Protein AF-A0A445EP76-F1 (afdb_monomer_lite)

Structure (mmCIF, N/CA/C/O backbone):
data_AF-A0A445EP76-F1
#
_entry.id   AF-A0A445EP76-F1
#
loop_
_atom_site.group_PDB
_atom_site.id
_atom_site.type_symbol
_atom_site.label_atom_id
_atom_site.label_alt_id
_atom_site.label_comp_id
_atom_site.label_asym_id
_atom_site.label_entity_id
_atom_site.label_seq_id
_atom_site.pdbx_PDB_ins_code
_atom_site.Cartn_x
_atom_site.Cartn_y
_atom_site.Cartn_z
_atom_site.occupancy
_atom_site.B_iso_or_equiv
_atom_site.auth_seq_id
_atom_site.auth_comp_id
_atom_site.auth_asym_id
_atom_site.auth_atom_id
_atom_site.pdbx_PDB_model_num
ATOM 1 N N . MET A 1 1 ? -13.657 -31.765 -33.956 1.00 37.84 1 MET A N 1
ATOM 2 C CA . MET A 1 1 ? -12.436 -30.943 -33.849 1.00 37.84 1 MET A CA 1
ATOM 3 C C . MET A 1 1 ? -12.515 -30.214 -32.527 1.00 37.84 1 MET A C 1
ATOM 5 O O . MET A 1 1 ? -13.381 -29.362 -32.381 1.00 37.84 1 MET A O 1
ATOM 9 N N . GLU A 1 2 ? -11.716 -30.622 -31.546 1.00 37.31 2 GLU A N 1
ATOM 10 C CA . GLU A 1 2 ? -11.634 -29.898 -30.277 1.00 37.31 2 GLU A CA 1
ATOM 11 C C . GLU A 1 2 ? -10.943 -28.546 -30.509 1.00 37.31 2 GLU A C 1
ATOM 13 O O . GLU A 1 2 ? -9.980 -28.479 -31.278 1.00 37.31 2 GLU A O 1
ATOM 18 N N . PRO A 1 3 ? -11.428 -27.446 -29.913 1.00 45.38 3 PRO A N 1
ATOM 19 C CA . PRO A 1 3 ? -10.715 -26.184 -29.971 1.00 45.38 3 PRO A CA 1
ATOM 20 C C . PRO A 1 3 ? -9.422 -26.340 -29.164 1.00 45.38 3 PRO A C 1
ATOM 22 O O . PRO A 1 3 ? -9.473 -26.611 -27.969 1.00 45.38 3 PRO A O 1
ATOM 25 N N . ASN A 1 4 ? -8.264 -26.152 -29.804 1.00 44.31 4 ASN A N 1
ATOM 26 C CA . ASN A 1 4 ? -6.922 -26.338 -29.224 1.00 44.31 4 ASN A CA 1
ATOM 27 C C . ASN A 1 4 ? -6.565 -25.350 -28.084 1.00 44.31 4 ASN A C 1
ATOM 29 O O . ASN A 1 4 ? -5.398 -24.999 -27.927 1.00 44.31 4 ASN A O 1
ATOM 33 N N . GLY A 1 5 ? -7.539 -24.807 -27.346 1.00 50.56 5 GLY A N 1
ATOM 34 C CA . GLY A 1 5 ? -7.347 -23.878 -26.224 1.00 50.56 5 GLY A CA 1
ATOM 35 C C . GLY A 1 5 ? -6.678 -22.545 -26.580 1.00 50.56 5 GLY A C 1
ATOM 36 O O . GLY A 1 5 ? -6.523 -21.682 -25.720 1.00 50.56 5 GLY A O 1
ATOM 37 N N . ARG A 1 6 ? -6.275 -22.345 -27.840 1.00 47.72 6 ARG A N 1
ATOM 38 C CA . ARG A 1 6 ? -5.574 -21.149 -28.301 1.00 47.72 6 ARG A CA 1
ATOM 39 C C . ARG A 1 6 ? -6.569 -20.040 -28.595 1.00 47.72 6 ARG A C 1
ATOM 41 O O . ARG A 1 6 ? -7.342 -20.121 -29.545 1.00 47.72 6 ARG A O 1
ATOM 48 N N . ILE A 1 7 ? -6.485 -18.977 -27.807 1.00 56.75 7 ILE A N 1
ATOM 49 C CA . ILE A 1 7 ? -7.131 -17.702 -28.107 1.00 56.75 7 ILE A CA 1
ATOM 50 C C . ILE A 1 7 ? -6.163 -16.902 -28.978 1.00 56.75 7 ILE A C 1
ATOM 52 O O . ILE A 1 7 ? -5.056 -16.579 -28.548 1.00 56.75 7 ILE A O 1
ATOM 56 N N . VAL A 1 8 ? -6.571 -16.596 -30.209 1.00 59.16 8 VAL A N 1
ATOM 57 C CA . VAL A 1 8 ? -5.803 -15.751 -31.130 1.00 59.16 8 VAL A CA 1
ATOM 58 C C . VAL A 1 8 ? -6.506 -14.405 -31.241 1.00 59.16 8 VAL A C 1
ATOM 60 O O . VAL A 1 8 ? -7.667 -14.328 -31.636 1.00 59.16 8 VAL A O 1
ATOM 63 N N . LEU A 1 9 ? -5.806 -13.334 -30.870 1.00 59.91 9 LEU A N 1
ATOM 64 C CA . LEU A 1 9 ? -6.296 -11.969 -31.040 1.00 59.91 9 LEU A CA 1
ATOM 65 C C . LEU A 1 9 ? -5.923 -11.494 -32.444 1.00 59.91 9 LEU A C 1
ATOM 67 O O . LEU A 1 9 ? -4.743 -11.349 -32.764 1.00 59.91 9 LEU A O 1
ATOM 71 N N . HIS A 1 10 ? -6.925 -11.258 -33.284 1.00 65.75 10 HIS A N 1
ATOM 72 C CA . HIS A 1 10 ? -6.724 -10.756 -34.639 1.00 65.75 10 HIS A CA 1
ATOM 73 C C . HIS A 1 10 ? -6.925 -9.240 -34.687 1.00 65.75 10 HIS A C 1
ATOM 75 O O . HIS A 1 10 ? -7.978 -8.738 -34.305 1.00 65.75 10 HIS A O 1
ATOM 81 N N . GLY A 1 11 ? -5.926 -8.520 -35.210 1.00 62.19 11 GLY A N 1
ATOM 82 C CA . GLY A 1 11 ? -6.011 -7.079 -35.461 1.00 62.19 11 GLY A CA 1
ATOM 83 C C . GLY A 1 11 ? -5.956 -6.205 -34.199 1.00 62.19 11 GLY A C 1
ATOM 84 O O . GLY A 1 11 ? -6.213 -6.645 -33.085 1.00 62.19 11 GLY A O 1
ATOM 85 N N . GLY A 1 12 ? -5.547 -4.943 -34.356 1.00 70.25 12 GLY A N 1
ATOM 86 C CA . GLY A 1 12 ? -5.580 -3.933 -33.285 1.00 70.25 12 GLY A CA 1
ATOM 87 C C . GLY A 1 12 ? -4.553 -4.092 -32.153 1.00 70.25 12 GLY A C 1
ATOM 88 O O . GLY A 1 12 ? -4.325 -3.133 -31.419 1.00 70.25 12 GLY A O 1
ATOM 89 N N . TRP A 1 13 ? -3.874 -5.238 -32.030 1.00 70.50 13 TRP A N 1
ATOM 90 C CA . TRP A 1 13 ? -2.908 -5.478 -30.950 1.00 70.50 13 TRP A CA 1
ATOM 91 C C . TRP A 1 13 ? -1.748 -4.475 -30.932 1.00 70.50 13 TRP A C 1
ATOM 93 O O . TRP A 1 13 ? -1.360 -4.011 -29.863 1.00 70.50 13 TRP A O 1
ATOM 103 N N . ASN A 1 14 ? -1.247 -4.066 -32.101 1.00 71.88 14 ASN A N 1
ATOM 104 C CA . ASN A 1 14 ? -0.212 -3.030 -32.191 1.00 71.88 14 ASN A CA 1
ATOM 105 C C . ASN A 1 14 ? -0.708 -1.683 -31.639 1.00 71.88 14 ASN A C 1
ATOM 107 O O . ASN A 1 14 ? -0.004 -1.048 -30.861 1.00 71.88 14 ASN A O 1
ATOM 111 N N . VAL A 1 15 ? -1.955 -1.304 -31.941 1.00 74.44 15 VAL A N 1
ATOM 112 C CA . VAL A 1 15 ? -2.577 -0.071 -31.428 1.00 74.44 15 VAL A CA 1
ATOM 113 C C . VAL A 1 15 ? -2.749 -0.138 -29.912 1.00 74.44 15 VAL A C 1
ATOM 115 O O . VAL A 1 15 ? -2.474 0.832 -29.212 1.00 74.44 15 VAL A O 1
ATOM 118 N N . VAL A 1 16 ? -3.164 -1.290 -29.378 1.00 68.62 16 VAL A N 1
ATOM 119 C CA . VAL A 1 16 ? -3.260 -1.521 -27.927 1.00 68.62 16 VAL A CA 1
ATOM 120 C C . VAL A 1 16 ? -1.873 -1.434 -27.280 1.00 68.62 16 VAL A C 1
ATOM 122 O O . VAL A 1 16 ? -1.703 -0.733 -26.281 1.00 68.62 16 VAL A O 1
ATOM 125 N N . ARG A 1 17 ? -0.862 -2.079 -27.874 1.00 72.06 17 ARG A N 1
ATOM 126 C CA . ARG A 1 17 ? 0.528 -2.041 -27.404 1.00 72.06 17 ARG A CA 1
ATOM 127 C C . ARG A 1 17 ? 1.062 -0.614 -27.345 1.00 72.06 17 ARG A C 1
ATOM 129 O O . ARG A 1 17 ? 1.654 -0.239 -26.338 1.00 72.06 17 ARG A O 1
ATOM 136 N N . GLU A 1 18 ? 0.831 0.185 -28.379 1.00 75.75 18 GLU A N 1
ATOM 137 C CA . GLU A 1 18 ? 1.265 1.582 -28.439 1.00 75.75 18 GLU A CA 1
ATOM 138 C C . GLU A 1 18 ? 0.499 2.462 -27.449 1.00 75.75 18 GLU A C 1
ATOM 140 O O . GLU A 1 18 ? 1.110 3.178 -26.651 1.00 75.75 18 GLU A O 1
ATOM 145 N N . ARG A 1 19 ? -0.836 2.361 -27.440 1.00 75.12 19 ARG A N 1
ATOM 146 C CA . ARG A 1 19 ? -1.718 3.179 -26.598 1.00 75.12 19 ARG A CA 1
ATOM 147 C C . ARG A 1 19 ? -1.444 2.985 -25.112 1.00 75.12 19 ARG A C 1
ATOM 149 O O . ARG A 1 19 ? -1.396 3.962 -24.370 1.00 75.12 19 ARG A O 1
ATOM 156 N N . TYR A 1 20 ? -1.247 1.738 -24.686 1.00 65.12 20 TYR A N 1
ATOM 157 C CA . TYR A 1 20 ? -0.970 1.392 -23.289 1.00 65.12 20 TYR A CA 1
ATOM 158 C C . TYR A 1 20 ? 0.528 1.214 -23.000 1.00 65.12 20 TYR A C 1
ATOM 160 O O . TYR A 1 20 ? 0.899 0.857 -21.884 1.00 65.12 20 TYR A O 1
ATOM 168 N N . ARG A 1 21 ? 1.396 1.492 -23.986 1.00 69.31 21 ARG A N 1
ATOM 169 C CA . ARG A 1 21 ? 2.863 1.369 -23.902 1.00 69.31 21 ARG A CA 1
ATOM 170 C C . ARG A 1 21 ? 3.324 0.014 -23.356 1.00 69.31 21 ARG A C 1
ATOM 172 O O . ARG A 1 21 ? 4.284 -0.058 -22.583 1.00 69.31 21 ARG A O 1
ATOM 179 N N . LEU A 1 22 ? 2.638 -1.054 -23.760 1.00 68.12 22 LEU A N 1
ATOM 180 C CA . LEU A 1 22 ? 2.931 -2.410 -23.312 1.00 68.12 22 LEU A CA 1
ATOM 181 C C . LEU A 1 22 ? 4.324 -2.814 -23.798 1.00 68.12 22 LEU A C 1
ATOM 183 O O . LEU A 1 22 ? 4.676 -2.657 -24.974 1.00 68.12 22 LEU A O 1
ATOM 187 N N . ARG A 1 23 ? 5.127 -3.343 -22.878 1.00 66.44 23 ARG A N 1
ATOM 188 C CA . ARG A 1 23 ? 6.467 -3.855 -23.169 1.00 66.44 23 ARG A CA 1
ATOM 189 C C . ARG A 1 23 ? 6.479 -5.366 -23.039 1.00 66.44 23 ARG A C 1
ATOM 191 O O . ARG A 1 23 ? 5.553 -5.965 -22.495 1.00 66.44 23 ARG A O 1
ATOM 198 N N . ASP A 1 24 ? 7.551 -5.968 -23.524 1.00 61.97 24 ASP A N 1
ATOM 199 C CA . ASP A 1 24 ? 7.786 -7.387 -23.299 1.00 61.97 24 ASP A CA 1
ATOM 200 C C . ASP A 1 24 ? 7.821 -7.659 -21.776 1.00 61.97 24 ASP A C 1
ATOM 202 O O . ASP A 1 24 ? 8.220 -6.789 -20.995 1.00 61.97 24 ASP A O 1
ATOM 206 N N . GLN A 1 25 ? 7.351 -8.840 -21.355 1.00 55.62 25 GLN A N 1
ATOM 207 C CA . GLN A 1 25 ? 7.150 -9.261 -19.950 1.00 55.62 25 GLN A CA 1
ATOM 208 C C . GLN A 1 25 ? 5.961 -8.649 -19.187 1.00 55.62 25 GLN A C 1
ATOM 210 O O . GLN A 1 25 ? 5.840 -8.848 -17.979 1.00 55.62 25 GLN A O 1
ATOM 215 N N . TRP A 1 26 ? 5.063 -7.923 -19.851 1.00 61.09 26 TRP A N 1
ATOM 216 C CA . TRP A 1 26 ? 3.787 -7.546 -19.238 1.00 61.09 26 TRP A CA 1
ATOM 217 C C . TRP A 1 26 ? 2.825 -8.738 -19.230 1.00 61.09 26 TRP A C 1
ATOM 219 O O . TRP A 1 26 ? 2.672 -9.405 -20.255 1.00 61.09 26 TRP A O 1
ATOM 229 N N . LEU A 1 27 ? 2.149 -8.988 -18.103 1.00 62.66 27 LEU A N 1
ATOM 230 C CA . LEU A 1 27 ? 1.021 -9.918 -18.08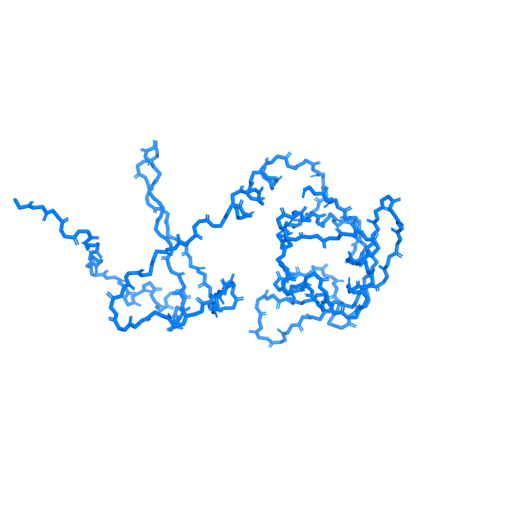8 1.00 62.66 27 LEU A CA 1
ATOM 231 C C . LEU A 1 27 ? -0.220 -9.187 -18.588 1.00 62.66 27 LEU A C 1
ATOM 233 O O . LEU A 1 27 ? -0.563 -8.100 -18.120 1.00 62.66 27 LEU A O 1
ATOM 237 N N . VAL A 1 28 ? -0.924 -9.835 -19.503 1.00 66.06 28 VAL A N 1
ATOM 238 C CA . VAL A 1 28 ? -2.228 -9.405 -19.984 1.00 66.06 28 VAL A CA 1
ATOM 239 C C . VAL A 1 28 ? -3.244 -10.437 -19.516 1.00 66.06 28 VAL A C 1
ATOM 241 O O . VAL A 1 28 ? -3.178 -11.594 -19.927 1.00 66.06 28 VAL A O 1
ATOM 244 N N . LEU A 1 29 ? -4.152 -10.039 -18.626 1.00 63.94 29 LEU A N 1
ATOM 245 C CA . LEU A 1 29 ? -5.225 -10.904 -18.148 1.00 63.94 29 LEU A CA 1
ATOM 246 C C . LEU A 1 29 ? -6.516 -10.574 -18.883 1.00 63.94 29 LEU A C 1
ATOM 248 O O . LEU A 1 29 ? -6.955 -9.424 -18.917 1.00 63.94 29 LEU A O 1
ATOM 252 N N . PHE A 1 30 ? -7.144 -11.617 -19.403 1.00 67.75 30 PHE A N 1
ATOM 253 C CA . PHE A 1 30 ? -8.446 -11.560 -20.037 1.00 67.75 30 PHE A CA 1
ATOM 254 C C . PHE A 1 30 ? -9.487 -12.135 -19.082 1.00 67.75 30 PHE A C 1
ATOM 256 O O . PHE A 1 30 ? -9.407 -13.302 -18.702 1.00 67.75 30 PHE A O 1
ATOM 263 N N . HIS A 1 31 ? -10.460 -11.322 -18.681 1.00 63.19 31 HIS A N 1
ATOM 264 C CA . HIS A 1 31 ? -11.555 -11.744 -17.817 1.00 63.19 31 HIS A CA 1
ATOM 265 C C . HIS A 1 31 ? -12.890 -11.493 -18.506 1.00 63.19 31 HIS A C 1
ATOM 267 O O . HIS A 1 31 ? -13.290 -10.350 -18.712 1.00 63.19 31 HIS A O 1
ATOM 273 N N . TYR A 1 32 ? -13.588 -12.566 -18.858 1.00 67.50 32 TYR A N 1
ATOM 274 C CA . TYR A 1 32 ? -14.914 -12.477 -19.449 1.00 67.50 32 TYR A CA 1
ATOM 275 C C . TYR A 1 32 ? -15.986 -12.470 -18.356 1.00 67.50 32 TYR A C 1
ATOM 277 O O . TYR A 1 32 ? -16.126 -13.433 -17.601 1.00 67.50 32 TYR A O 1
ATOM 285 N N . HIS A 1 33 ? -16.742 -11.379 -18.272 1.00 68.38 33 HIS A N 1
ATOM 286 C CA . HIS A 1 33 ? -17.848 -11.224 -17.340 1.00 68.38 33 HIS A CA 1
ATOM 287 C C . HIS A 1 33 ? -19.161 -11.634 -18.014 1.00 68.38 33 HIS A C 1
ATOM 289 O O . HIS A 1 33 ? -19.749 -10.868 -18.779 1.00 68.38 33 HIS A O 1
ATOM 295 N N . VAL A 1 34 ? -19.630 -12.846 -17.705 1.00 61.34 34 VAL A N 1
ATOM 296 C CA . VAL A 1 34 ? -20.765 -13.501 -18.383 1.00 61.34 34 VAL A CA 1
ATOM 297 C C . VAL A 1 34 ? -22.055 -12.682 -18.287 1.00 61.34 34 VAL A C 1
ATOM 299 O O . VAL A 1 34 ? -22.748 -12.511 -19.282 1.00 61.34 34 VAL A O 1
ATOM 302 N N . VAL A 1 35 ? -22.352 -12.111 -17.114 1.00 60.47 35 VAL A N 1
ATOM 303 C CA . VAL A 1 35 ? -23.602 -11.362 -16.874 1.00 60.47 35 VAL A CA 1
ATOM 304 C C . VAL A 1 35 ? -23.652 -10.052 -17.663 1.00 60.47 35 VAL A C 1
ATOM 306 O O . VAL A 1 35 ? -24.717 -9.616 -18.078 1.00 60.47 35 VAL A O 1
ATOM 309 N N . GLN A 1 36 ? -22.497 -9.425 -17.890 1.00 61.03 36 GLN A N 1
ATOM 310 C CA . GLN A 1 36 ? -22.404 -8.159 -18.630 1.00 61.03 36 GLN A CA 1
ATOM 311 C C . GLN A 1 36 ? -21.999 -8.379 -20.089 1.00 61.03 36 GLN A C 1
ATOM 313 O O . GLN A 1 36 ? -21.810 -7.406 -20.813 1.00 61.03 36 GLN A O 1
ATOM 318 N N . ASN A 1 37 ? -21.808 -9.636 -20.505 1.00 74.25 37 ASN A N 1
ATOM 319 C CA . ASN A 1 37 ? -21.284 -10.012 -21.815 1.00 74.25 37 ASN A CA 1
ATOM 320 C C . ASN A 1 37 ? -20.065 -9.162 -22.237 1.00 74.25 37 ASN A C 1
ATOM 322 O O . ASN A 1 37 ? -19.968 -8.683 -23.365 1.00 74.25 37 ASN A O 1
ATOM 326 N N . THR A 1 38 ? -19.165 -8.894 -21.287 1.00 56.88 38 THR A N 1
ATOM 327 C CA . THR A 1 38 ? -18.069 -7.933 -21.458 1.00 56.88 38 THR A CA 1
ATOM 328 C C . THR A 1 38 ? -16.738 -8.594 -21.126 1.00 56.88 38 THR A C 1
ATOM 330 O O . THR A 1 38 ? -16.592 -9.238 -20.088 1.00 56.88 38 THR A O 1
ATOM 333 N N . MET A 1 39 ? -15.750 -8.428 -22.005 1.00 65.56 39 MET A N 1
ATOM 334 C CA . MET A 1 39 ? -14.375 -8.868 -21.777 1.00 65.56 39 MET A CA 1
ATOM 335 C C . MET A 1 39 ? -13.551 -7.716 -21.197 1.00 65.56 39 MET A C 1
ATOM 337 O O . MET A 1 39 ? -13.309 -6.710 -21.860 1.00 65.56 39 MET A O 1
ATOM 341 N N . TYR A 1 40 ? -13.084 -7.884 -19.966 1.00 59.66 40 TYR A N 1
ATOM 342 C CA . TYR A 1 40 ? -12.119 -6.995 -19.340 1.00 59.66 40 TYR A CA 1
ATOM 343 C C . TYR A 1 40 ? -10.702 -7.436 -19.686 1.00 59.66 40 TYR A C 1
ATOM 345 O O . TYR A 1 40 ? -10.347 -8.606 -19.531 1.00 59.66 40 TYR A O 1
ATOM 353 N N . VAL A 1 41 ? -9.883 -6.480 -20.117 1.00 64.94 41 VAL A N 1
ATOM 354 C CA . VAL A 1 41 ? -8.454 -6.681 -20.360 1.00 64.94 41 VAL A CA 1
ATOM 355 C C . VAL A 1 41 ? -7.687 -5.881 -19.321 1.00 64.94 41 VAL A C 1
ATOM 357 O O . VAL A 1 41 ? -7.836 -4.663 -19.235 1.00 64.94 41 VAL A O 1
ATOM 360 N N . MET A 1 42 ? -6.888 -6.566 -18.511 1.00 63.12 42 MET A N 1
ATOM 361 C CA . MET A 1 42 ? -6.076 -5.950 -17.465 1.00 63.12 42 MET A CA 1
ATOM 362 C C . MET A 1 42 ? -4.602 -6.094 -17.829 1.00 63.12 42 MET A C 1
ATOM 364 O O . MET A 1 42 ? -4.147 -7.184 -18.178 1.00 63.12 42 MET A O 1
ATOM 368 N N . PHE A 1 43 ? -3.857 -4.994 -17.741 1.00 64.12 43 PHE A N 1
ATOM 369 C CA . PHE A 1 43 ? -2.435 -4.946 -18.066 1.00 64.12 43 PHE A CA 1
ATOM 370 C C . PHE A 1 43 ? -1.620 -4.796 -16.787 1.00 64.12 43 PHE A C 1
ATOM 372 O O . PHE A 1 43 ? -1.733 -3.791 -16.086 1.00 64.12 43 PHE A O 1
ATOM 379 N N . PHE A 1 44 ? -0.772 -5.776 -16.505 1.00 56.94 44 PHE A N 1
ATOM 380 C CA . PHE A 1 44 ? 0.139 -5.754 -15.371 1.00 56.94 44 PHE A CA 1
ATOM 381 C C . PHE A 1 44 ? 1.558 -5.619 -15.899 1.00 56.94 44 PHE A C 1
ATOM 383 O O . PHE A 1 44 ? 2.016 -6.428 -16.708 1.00 56.94 44 PHE A O 1
ATOM 390 N N . ASN A 1 45 ? 2.271 -4.587 -15.452 1.00 54.16 45 ASN A N 1
ATOM 391 C CA . ASN A 1 45 ? 3.671 -4.455 -15.823 1.00 54.16 45 ASN A CA 1
ATOM 392 C C . ASN A 1 45 ? 4.500 -5.559 -15.141 1.00 54.16 45 ASN A C 1
ATOM 394 O O . ASN A 1 45 ? 4.119 -6.065 -14.083 1.00 54.16 45 ASN A O 1
ATOM 398 N N . GLY A 1 46 ? 5.651 -5.911 -15.721 1.00 44.00 46 GLY A N 1
ATOM 399 C CA . GLY A 1 46 ? 6.556 -6.937 -15.174 1.00 44.00 46 GLY A CA 1
ATOM 400 C C . GLY A 1 46 ? 7.111 -6.634 -13.770 1.00 44.00 46 GLY A C 1
ATOM 401 O O . GLY A 1 46 ? 7.808 -7.459 -13.193 1.00 44.00 46 GLY A O 1
ATOM 402 N N . HIS A 1 47 ? 6.806 -5.463 -13.203 1.00 44.88 47 HIS A N 1
ATOM 403 C CA . HIS A 1 47 ? 7.127 -5.066 -11.828 1.00 44.88 47 HIS A CA 1
ATOM 404 C C . HIS A 1 47 ? 5.916 -5.169 -10.887 1.00 44.88 47 HIS A C 1
ATOM 406 O O . HIS A 1 47 ? 6.100 -5.193 -9.677 1.00 44.88 47 HIS A O 1
ATOM 412 N N . THR A 1 48 ? 4.696 -5.267 -11.427 1.00 40.53 48 THR A N 1
ATOM 413 C CA . THR A 1 48 ? 3.433 -5.425 -10.682 1.00 40.53 48 THR A CA 1
ATOM 414 C C . THR A 1 48 ? 3.086 -6.896 -10.469 1.00 40.53 48 THR A C 1
ATOM 416 O O . THR A 1 48 ? 2.208 -7.201 -9.669 1.00 40.53 48 THR A O 1
ATOM 419 N N . MET A 1 49 ? 3.778 -7.817 -11.147 1.00 43.47 49 MET A N 1
ATOM 420 C CA . MET A 1 49 ? 3.653 -9.242 -10.883 1.00 43.47 49 MET A CA 1
ATOM 421 C C . MET A 1 49 ? 4.893 -9.823 -10.234 1.00 43.47 49 MET A C 1
ATOM 423 O O . MET A 1 49 ? 5.982 -9.900 -10.794 1.00 43.47 49 MET A O 1
ATOM 427 N N . GLU A 1 50 ? 4.643 -10.292 -9.027 1.00 44.00 50 GLU A N 1
ATOM 428 C CA . GLU A 1 50 ? 5.370 -11.335 -8.347 1.00 44.00 50 GLU A CA 1
ATOM 429 C C . GLU A 1 50 ? 5.417 -12.603 -9.229 1.00 44.00 50 GLU A C 1
ATOM 431 O O . GLU A 1 50 ? 4.492 -13.411 -9.246 1.00 44.00 50 GLU A O 1
ATOM 436 N N . ILE A 1 51 ? 6.487 -12.779 -10.009 1.00 41.59 51 ILE A N 1
ATOM 437 C CA . ILE A 1 51 ? 6.794 -14.065 -10.648 1.00 41.59 51 ILE A CA 1
ATOM 438 C C . ILE A 1 51 ? 7.646 -14.863 -9.658 1.00 41.59 51 ILE A C 1
ATOM 440 O O . ILE A 1 51 ? 8.793 -14.514 -9.369 1.00 41.59 51 ILE A O 1
ATOM 444 N N . ASN A 1 52 ? 7.071 -15.927 -9.099 1.00 32.59 52 ASN A N 1
ATOM 445 C CA . ASN A 1 52 ? 7.766 -16.840 -8.200 1.00 32.59 52 ASN A CA 1
ATOM 446 C C . ASN A 1 52 ? 8.564 -17.860 -9.031 1.00 32.59 52 ASN A C 1
ATOM 448 O O . ASN A 1 52 ? 8.000 -18.785 -9.605 1.00 32.59 52 ASN A O 1
ATOM 452 N N . TYR A 1 53 ? 9.885 -17.679 -9.074 1.00 36.19 53 TYR A N 1
ATOM 453 C CA . TYR A 1 53 ? 10.880 -18.576 -9.679 1.00 36.19 53 TYR A CA 1
ATOM 454 C C . TYR A 1 53 ? 11.088 -19.858 -8.857 1.00 36.19 53 TYR A C 1
ATOM 456 O O . TYR A 1 53 ? 12.219 -20.194 -8.493 1.00 36.19 53 TYR A O 1
ATOM 464 N N . LEU A 1 54 ? 10.021 -20.564 -8.483 1.00 28.89 54 LEU A N 1
ATOM 465 C CA . LEU A 1 54 ? 10.207 -21.932 -8.017 1.00 28.89 54 LEU A CA 1
ATOM 466 C C . LEU A 1 54 ? 10.317 -22.845 -9.231 1.00 28.89 54 LEU A C 1
ATOM 468 O O . LEU A 1 54 ? 9.324 -23.227 -9.831 1.00 28.89 54 LEU A O 1
ATOM 472 N N . ALA A 1 55 ? 11.575 -23.194 -9.483 1.00 31.73 55 ALA A N 1
ATOM 473 C CA . ALA A 1 55 ? 12.030 -24.396 -10.150 1.00 31.73 55 ALA A CA 1
ATOM 474 C C . ALA A 1 55 ? 11.877 -24.444 -11.674 1.00 31.73 55 ALA A C 1
ATOM 476 O O . ALA A 1 55 ? 10.803 -24.337 -12.251 1.00 31.73 55 ALA A O 1
ATOM 477 N N . HIS A 1 56 ? 13.022 -24.686 -12.307 1.00 42.19 56 HIS A N 1
ATOM 478 C CA . HIS A 1 56 ? 13.170 -25.584 -13.442 1.00 42.19 56 HIS A CA 1
ATOM 479 C C . HIS A 1 56 ? 11.929 -26.450 -13.718 1.00 42.19 56 HIS A C 1
ATOM 481 O O . HIS A 1 56 ? 11.687 -27.441 -13.035 1.00 42.19 56 HIS A O 1
ATOM 487 N N . ALA A 1 57 ? 11.209 -26.125 -14.781 1.00 34.50 57 ALA A N 1
ATOM 488 C CA . ALA A 1 57 ? 10.494 -27.115 -15.561 1.00 34.50 57 ALA A CA 1
ATOM 489 C C . ALA A 1 57 ? 10.937 -26.891 -17.005 1.00 34.50 57 ALA A C 1
ATOM 491 O O . ALA A 1 57 ? 10.987 -25.753 -17.474 1.00 34.50 57 ALA A O 1
ATOM 492 N N . GLY A 1 58 ? 11.403 -27.963 -17.642 1.00 33.69 58 GLY A N 1
ATOM 493 C CA . GLY A 1 58 ? 11.992 -27.937 -18.973 1.00 33.69 58 GLY A CA 1
ATOM 494 C C . GLY A 1 58 ? 11.073 -27.338 -20.0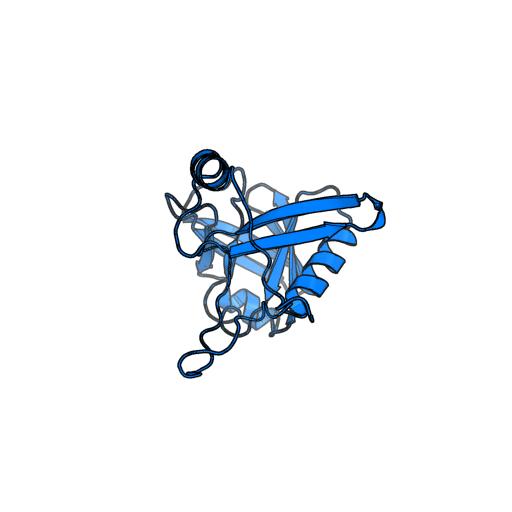35 1.00 33.69 58 GLY A C 1
ATOM 495 O O . GLY A 1 58 ? 9.896 -27.062 -19.811 1.00 33.69 58 GLY A O 1
ATOM 496 N N . SER A 1 59 ? 11.653 -27.136 -21.214 1.00 37.38 59 SER A N 1
ATOM 497 C CA . SER A 1 59 ? 10.979 -26.621 -22.402 1.00 37.38 59 SER A CA 1
ATOM 498 C C . SER A 1 59 ? 9.587 -27.236 -22.600 1.00 37.38 59 SER A C 1
ATOM 500 O O . SER A 1 59 ? 9.480 -28.429 -22.880 1.00 37.38 59 SER A O 1
ATOM 502 N N . GLY A 1 60 ? 8.544 -26.405 -22.525 1.00 42.31 60 GLY A N 1
ATOM 503 C CA . GLY A 1 60 ? 7.255 -26.714 -23.146 1.00 42.31 60 GLY A CA 1
ATOM 504 C C . GLY A 1 60 ? 6.071 -27.054 -22.240 1.00 42.31 60 GLY A C 1
ATOM 505 O O . GLY A 1 60 ? 5.190 -27.762 -22.712 1.00 42.31 60 GLY A O 1
ATOM 506 N N . MET A 1 61 ? 5.983 -26.554 -21.003 1.00 30.91 61 MET A N 1
ATOM 507 C CA . MET A 1 61 ? 4.720 -26.613 -20.246 1.00 30.91 61 MET A CA 1
ATOM 508 C C . MET A 1 61 ? 4.083 -25.234 -20.075 1.00 30.91 61 MET A C 1
ATOM 510 O O . MET A 1 61 ? 4.756 -24.251 -19.762 1.00 30.91 61 MET A O 1
ATOM 514 N N . ASP A 1 62 ? 2.774 -25.200 -20.324 1.00 30.23 62 ASP A N 1
ATOM 515 C CA . ASP A 1 62 ? 1.899 -24.037 -20.287 1.00 30.23 62 ASP A CA 1
ATOM 516 C C . ASP A 1 62 ? 2.070 -23.209 -19.009 1.00 30.23 62 ASP A C 1
ATOM 518 O O . ASP A 1 62 ? 2.034 -23.716 -17.886 1.00 30.23 62 ASP A O 1
ATOM 522 N N . CYS A 1 63 ? 2.205 -21.894 -19.180 1.00 33.69 63 CYS A N 1
ATOM 523 C CA . CYS A 1 63 ? 2.169 -20.949 -18.075 1.00 33.69 63 CYS A CA 1
ATOM 524 C C . CYS A 1 63 ? 0.728 -20.830 -17.561 1.00 33.69 63 CYS A C 1
ATOM 526 O O . CYS A 1 63 ? -0.012 -19.935 -17.963 1.00 33.69 63 CYS A O 1
ATOM 528 N N . THR A 1 64 ? 0.306 -21.716 -16.662 1.00 29.89 64 THR A N 1
ATOM 529 C CA . THR A 1 64 ? -0.935 -21.502 -15.915 1.00 29.89 64 THR A CA 1
ATOM 530 C C . THR A 1 64 ? -0.715 -20.354 -14.937 1.00 29.89 64 THR A C 1
ATOM 532 O O . THR A 1 64 ? 0.102 -20.458 -14.020 1.00 29.89 64 THR A O 1
ATOM 535 N N . CYS A 1 65 ? -1.436 -19.249 -15.122 1.00 34.34 65 CYS A N 1
ATOM 536 C CA . CYS A 1 65 ? -1.552 -18.204 -14.114 1.00 34.34 65 CYS A CA 1
ATOM 537 C C . CYS 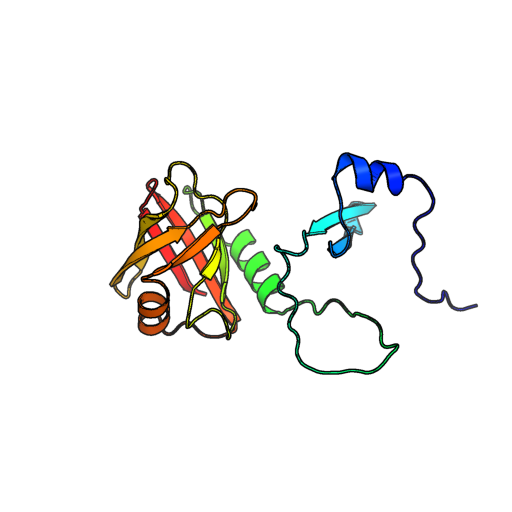A 1 65 ? -2.095 -18.843 -12.831 1.00 34.34 65 CYS A C 1
ATOM 539 O O . CYS A 1 65 ? -3.272 -19.189 -12.734 1.00 34.34 65 CYS A O 1
ATOM 541 N N . ILE A 1 66 ? -1.218 -19.035 -11.845 1.00 37.22 66 ILE A N 1
ATOM 542 C CA . ILE A 1 66 ? -1.619 -19.488 -10.520 1.00 37.22 66 ILE A CA 1
ATOM 543 C C . ILE A 1 66 ? -2.473 -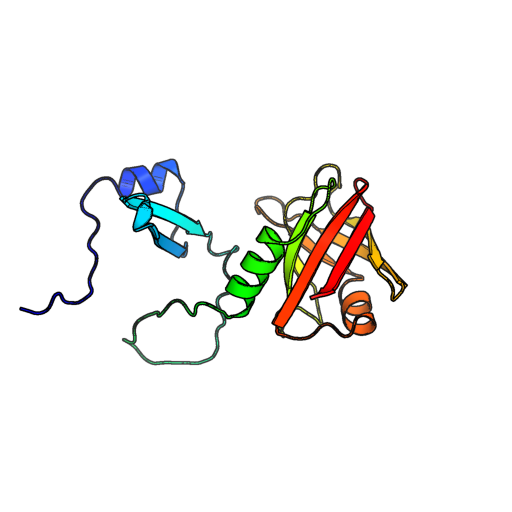18.361 -9.950 1.00 37.22 66 ILE A C 1
ATOM 545 O O . ILE A 1 66 ? -1.956 -17.317 -9.553 1.00 37.22 66 ILE A O 1
ATOM 549 N N . THR A 1 67 ? -3.789 -18.552 -9.944 1.00 41.94 67 THR A N 1
ATOM 550 C CA . THR A 1 67 ? -4.720 -17.737 -9.165 1.00 41.94 67 THR A CA 1
ATOM 551 C C . THR A 1 67 ? -4.339 -17.936 -7.703 1.00 41.94 67 THR A C 1
ATOM 553 O O . THR A 1 67 ? -4.807 -18.860 -7.043 1.00 41.94 67 THR A O 1
ATOM 556 N N . TYR A 1 68 ? -3.376 -17.157 -7.216 1.00 50.62 68 TYR A N 1
ATOM 557 C CA . TYR A 1 68 ? -2.875 -17.315 -5.863 1.00 50.62 68 TYR A CA 1
ATOM 558 C C . TYR A 1 68 ? -4.036 -17.027 -4.912 1.00 50.62 68 TYR A C 1
ATOM 560 O O . TYR A 1 68 ? -4.705 -16.000 -5.038 1.00 50.62 68 TYR A O 1
ATOM 568 N N . LEU A 1 69 ? -4.294 -17.925 -3.959 1.00 51.16 69 LEU A N 1
ATOM 569 C CA . LEU A 1 69 ? -5.386 -17.770 -2.990 1.00 51.16 69 LEU A CA 1
ATOM 570 C C . LEU A 1 69 ? -5.297 -16.416 -2.254 1.00 51.16 69 LEU A C 1
ATOM 572 O O . LEU A 1 69 ? -6.317 -15.845 -1.880 1.00 51.16 69 LEU A O 1
ATOM 576 N N . SER A 1 70 ? -4.081 -15.878 -2.095 1.00 55.78 70 SER A N 1
ATOM 577 C CA . SER A 1 70 ? -3.832 -14.545 -1.537 1.00 55.78 70 SER A CA 1
ATOM 578 C C . SER A 1 70 ? -4.453 -13.426 -2.372 1.00 55.78 70 SER A C 1
ATOM 580 O O . SER A 1 70 ? -5.036 -12.529 -1.787 1.00 55.78 70 SER A O 1
ATOM 582 N N . ALA A 1 71 ? -4.424 -13.488 -3.707 1.00 57.59 71 ALA A N 1
ATOM 583 C CA . ALA A 1 71 ? -5.010 -12.462 -4.569 1.00 57.59 71 ALA A CA 1
ATOM 584 C C . ALA A 1 71 ? -6.544 -12.443 -4.473 1.00 57.59 71 ALA A C 1
ATOM 586 O O . ALA A 1 71 ? -7.149 -11.374 -4.397 1.00 57.59 71 ALA A O 1
ATOM 587 N N . LEU A 1 72 ? -7.177 -13.621 -4.405 1.00 60.56 72 LEU A N 1
ATOM 588 C CA . LEU A 1 72 ? -8.621 -13.736 -4.172 1.00 60.56 72 LEU A CA 1
ATOM 589 C C . LEU A 1 72 ? -9.006 -13.243 -2.773 1.00 60.56 72 LEU A C 1
ATOM 591 O O . LEU A 1 72 ? -9.966 -12.487 -2.639 1.00 60.56 72 LEU A O 1
ATOM 595 N N . LYS A 1 73 ? -8.232 -13.614 -1.744 1.00 64.62 73 LYS A N 1
ATOM 596 C CA . LYS A 1 73 ? -8.422 -13.114 -0.375 1.00 64.62 73 LYS A CA 1
ATOM 597 C C . LYS A 1 73 ? -8.248 -11.599 -0.298 1.00 64.62 73 LYS A C 1
ATOM 599 O O . LYS A 1 73 ? -9.105 -10.929 0.263 1.00 64.62 73 LYS A O 1
ATOM 604 N N . SER A 1 74 ? -7.195 -11.045 -0.901 1.00 67.31 74 SER A N 1
ATOM 605 C CA . SER A 1 74 ? -6.958 -9.601 -0.948 1.00 67.31 74 SER A CA 1
ATOM 606 C C . SER A 1 74 ? -8.089 -8.860 -1.643 1.00 67.31 74 SER A C 1
ATOM 608 O O . SER A 1 74 ? -8.519 -7.827 -1.140 1.00 67.31 74 SER A O 1
ATOM 610 N N . ARG A 1 75 ? -8.615 -9.401 -2.748 1.00 66.31 75 ARG A N 1
ATOM 611 C CA . ARG A 1 75 ? -9.779 -8.829 -3.428 1.00 66.31 75 ARG A CA 1
ATOM 612 C C . ARG A 1 75 ? -11.022 -8.855 -2.542 1.00 66.31 75 ARG A C 1
ATOM 614 O O . ARG A 1 75 ? -11.652 -7.824 -2.366 1.00 66.31 75 ARG A O 1
ATOM 621 N N . HIS A 1 76 ? -11.330 -10.000 -1.937 1.00 70.56 76 HIS A N 1
ATOM 622 C CA . HIS A 1 76 ? -12.480 -10.129 -1.043 1.00 70.56 76 HIS A CA 1
ATOM 623 C C . HIS A 1 76 ? -12.401 -9.162 0.149 1.00 70.56 76 HIS A C 1
ATOM 625 O O . HIS A 1 76 ? -13.389 -8.519 0.495 1.00 70.56 76 HIS A O 1
ATOM 631 N N . ILE A 1 77 ? -11.214 -9.010 0.742 1.00 72.38 77 ILE A N 1
ATOM 632 C CA . ILE A 1 77 ? -10.979 -8.065 1.838 1.00 72.38 77 ILE A CA 1
ATOM 633 C C . ILE A 1 77 ? -11.116 -6.624 1.349 1.00 72.38 77 ILE A C 1
ATOM 635 O O . ILE A 1 77 ? -11.770 -5.836 2.021 1.00 72.38 77 ILE A O 1
ATOM 639 N N . ALA A 1 78 ? -10.568 -6.272 0.183 1.00 68.31 78 ALA A N 1
ATOM 640 C CA . ALA A 1 78 ? -10.729 -4.934 -0.388 1.00 68.31 78 ALA A CA 1
ATOM 641 C C . ALA A 1 78 ? -12.209 -4.589 -0.637 1.00 68.31 78 ALA A C 1
ATOM 643 O O . ALA A 1 78 ? -12.654 -3.504 -0.271 1.00 68.31 78 ALA A O 1
ATOM 644 N N . ASP A 1 79 ? -12.976 -5.531 -1.194 1.00 72.12 79 ASP A N 1
ATOM 645 C CA . ASP A 1 79 ? -14.405 -5.370 -1.487 1.00 72.12 79 ASP A CA 1
ATOM 646 C C . ASP A 1 79 ? -15.259 -5.288 -0.206 1.00 72.12 79 ASP A C 1
ATOM 648 O O . ASP A 1 79 ? -16.333 -4.675 -0.202 1.00 72.12 79 ASP A O 1
ATOM 652 N N . GLY A 1 80 ? -14.798 -5.898 0.891 1.00 76.94 80 GLY A N 1
ATOM 653 C CA . GLY A 1 80 ? -15.473 -5.933 2.192 1.00 76.94 80 GLY A CA 1
ATOM 654 C C . GLY A 1 80 ? -15.044 -4.841 3.175 1.00 76.94 80 GLY A C 1
ATOM 655 O O . GLY A 1 80 ? -15.822 -4.484 4.058 1.00 76.94 80 GLY A O 1
ATOM 656 N N . PHE A 1 81 ? -13.844 -4.276 3.028 1.00 79.38 81 PHE A N 1
ATOM 657 C CA . PHE A 1 81 ? -13.327 -3.254 3.933 1.00 79.38 81 PHE A CA 1
ATOM 658 C C . PHE A 1 81 ? -14.138 -1.960 3.789 1.00 79.38 81 PHE A C 1
ATOM 660 O O . PHE A 1 81 ? -14.463 -1.513 2.685 1.00 79.38 81 PHE A O 1
ATOM 667 N N . ARG A 1 82 ? -14.527 -1.367 4.919 1.00 86.25 82 ARG A N 1
ATOM 668 C CA . ARG A 1 82 ? -15.321 -0.134 4.968 1.00 86.25 82 ARG A CA 1
ATOM 669 C C . ARG A 1 82 ? -14.561 0.890 5.795 1.00 86.25 82 ARG A C 1
ATOM 671 O O . ARG A 1 82 ? -14.432 0.732 7.002 1.00 86.25 82 ARG A O 1
ATOM 678 N N . SER A 1 83 ? -14.078 1.937 5.138 1.00 83.38 83 SER A N 1
ATOM 679 C CA . SER A 1 83 ? -13.508 3.115 5.787 1.00 83.38 83 SER A CA 1
ATOM 680 C C . SER A 1 83 ? -13.827 4.362 4.964 1.00 83.38 83 SER A C 1
ATOM 682 O O . SER A 1 83 ? -13.931 4.295 3.739 1.00 83.38 83 SER A O 1
ATOM 684 N N . SER A 1 84 ? -13.994 5.498 5.641 1.00 85.88 84 SER A N 1
ATOM 685 C CA . SER A 1 84 ? -14.048 6.823 5.014 1.00 85.88 84 SER A CA 1
ATOM 686 C C . SER A 1 84 ? -12.669 7.314 4.565 1.00 85.88 84 SER A C 1
ATOM 688 O O . SER A 1 84 ? -12.572 8.271 3.800 1.00 85.88 84 SER A O 1
ATOM 690 N N . ASN A 1 85 ? -11.606 6.679 5.057 1.00 80.12 85 ASN A N 1
ATOM 691 C CA . ASN A 1 85 ? -10.232 7.016 4.743 1.00 80.12 85 ASN A CA 1
ATOM 692 C C . ASN A 1 85 ? -9.738 6.242 3.512 1.00 80.12 85 ASN A C 1
ATOM 694 O O . ASN A 1 85 ? -10.119 5.083 3.317 1.00 80.12 85 ASN A O 1
ATOM 698 N N . PRO A 1 86 ? -8.835 6.825 2.702 1.00 87.25 86 PRO A N 1
ATOM 699 C CA . PRO A 1 86 ? -8.151 6.085 1.650 1.00 87.25 86 PRO A CA 1
ATOM 700 C C . PRO A 1 86 ? -7.385 4.897 2.233 1.00 87.25 86 PRO A C 1
ATOM 702 O O . PRO A 1 86 ? -6.735 5.024 3.269 1.00 87.25 86 PRO A O 1
ATOM 705 N N . PHE A 1 87 ? -7.402 3.757 1.551 1.00 86.44 87 PHE A N 1
ATOM 706 C CA . PHE A 1 87 ? -6.648 2.581 1.972 1.00 86.44 87 PHE A CA 1
ATOM 707 C C . PHE A 1 87 ? -6.109 1.804 0.775 1.00 86.44 87 PHE A C 1
ATOM 709 O O . PHE A 1 87 ? -6.585 1.954 -0.352 1.00 86.44 87 PHE A O 1
ATOM 716 N N . PHE A 1 88 ? -5.122 0.949 1.025 1.00 82.94 88 PHE A N 1
ATOM 717 C CA . PHE A 1 88 ? -4.675 -0.049 0.058 1.00 82.94 88 PHE A CA 1
ATOM 718 C C . PHE A 1 88 ? -4.476 -1.408 0.725 1.00 82.94 88 PHE A C 1
ATOM 720 O O . PHE A 1 88 ? -4.248 -1.498 1.931 1.00 82.94 88 PHE A O 1
ATOM 727 N N . VAL A 1 89 ? -4.563 -2.469 -0.077 1.00 82.81 89 VAL A N 1
ATOM 728 C CA . VAL A 1 89 ? -4.461 -3.858 0.381 1.00 82.81 89 VAL A CA 1
ATOM 729 C C . VAL A 1 89 ? -3.180 -4.484 -0.158 1.00 82.81 89 VAL A C 1
ATOM 731 O O . VAL A 1 89 ? -2.858 -4.330 -1.335 1.00 82.81 89 VAL A O 1
ATOM 734 N N . SER A 1 90 ? -2.450 -5.194 0.697 1.00 83.44 90 SER A N 1
ATOM 735 C CA . SER A 1 90 ? -1.193 -5.852 0.355 1.00 83.44 90 SER A CA 1
ATOM 736 C C . SER A 1 90 ? -1.150 -7.276 0.923 1.00 83.44 90 SER A C 1
ATOM 738 O O . SER A 1 90 ? -1.204 -7.448 2.144 1.00 83.44 90 SER A O 1
ATOM 740 N N . PRO A 1 91 ? -1.070 -8.319 0.079 1.00 80.44 91 PRO A N 1
ATOM 741 C CA . PRO A 1 91 ? -0.863 -9.681 0.553 1.00 80.44 91 PRO A CA 1
ATOM 742 C C . PRO A 1 91 ? 0.559 -9.862 1.100 1.00 80.44 91 PRO A C 1
ATOM 744 O O . PRO A 1 91 ? 1.541 -9.462 0.474 1.00 80.44 91 PRO A O 1
ATOM 747 N N . ILE A 1 92 ? 0.679 -10.529 2.248 1.00 80.62 92 ILE A N 1
ATOM 748 C CA . ILE A 1 92 ? 1.966 -10.907 2.825 1.00 80.62 92 ILE A CA 1
ATOM 749 C C . ILE A 1 92 ? 2.452 -12.204 2.201 1.00 80.62 92 ILE A C 1
ATOM 751 O O . ILE A 1 92 ? 1.844 -13.276 2.299 1.00 80.62 92 ILE A O 1
ATOM 755 N N . LEU A 1 93 ? 3.624 -12.093 1.596 1.00 71.44 93 LEU A N 1
ATOM 756 C CA . LEU A 1 93 ? 4.278 -13.166 0.874 1.00 71.44 93 LEU A CA 1
ATOM 757 C C . LEU A 1 93 ? 5.526 -13.554 1.656 1.00 71.44 93 LEU A C 1
ATOM 759 O O . LEU A 1 93 ? 6.242 -12.691 2.168 1.00 71.44 93 LEU A O 1
ATOM 763 N N . HIS A 1 94 ? 5.787 -14.858 1.772 1.00 61.88 94 HIS A N 1
ATOM 764 C CA . HIS A 1 94 ? 6.796 -15.398 2.691 1.00 61.88 94 HIS A CA 1
ATOM 765 C C . HIS A 1 94 ? 8.171 -14.716 2.556 1.00 61.88 94 HIS A C 1
ATOM 767 O O . HIS A 1 94 ? 8.837 -14.440 3.549 1.00 61.88 94 HIS A O 1
ATOM 773 N N . ARG A 1 95 ? 8.606 -14.414 1.323 1.00 57.19 95 ARG A N 1
ATOM 774 C CA . ARG A 1 95 ? 9.908 -13.771 1.063 1.00 57.19 95 ARG A CA 1
ATOM 775 C C . ARG A 1 95 ? 9.965 -12.303 1.514 1.00 57.19 95 ARG A C 1
ATOM 777 O O . ARG A 1 95 ? 11.055 -11.794 1.753 1.00 57.19 95 ARG A O 1
ATOM 784 N N . LEU A 1 96 ? 8.819 -11.629 1.607 1.00 59.59 96 LEU A N 1
ATOM 785 C CA . LEU A 1 96 ? 8.703 -10.175 1.784 1.00 59.59 96 LEU A CA 1
ATOM 786 C C . LEU A 1 96 ? 8.453 -9.773 3.241 1.00 59.59 96 LEU A C 1
ATOM 788 O O . LEU A 1 96 ? 8.829 -8.677 3.653 1.00 59.59 96 LEU A O 1
ATOM 792 N N . ALA A 1 97 ? 7.895 -10.680 4.048 1.00 62.62 97 ALA A N 1
ATOM 793 C CA . ALA A 1 97 ? 7.644 -10.431 5.467 1.00 62.62 97 ALA A CA 1
ATOM 794 C C . ALA A 1 97 ? 8.917 -10.010 6.233 1.00 62.62 97 ALA A C 1
ATOM 796 O O . ALA A 1 97 ? 8.846 -9.177 7.124 1.00 62.62 97 ALA A O 1
ATOM 797 N N . ASN A 1 98 ? 10.098 -10.502 5.841 1.00 66.19 98 ASN A N 1
ATOM 798 C CA . ASN A 1 98 ? 11.310 -10.356 6.656 1.00 66.19 98 ASN A CA 1
ATOM 799 C C . ASN A 1 98 ? 12.305 -9.279 6.186 1.00 66.19 98 ASN A C 1
ATOM 801 O O . ASN A 1 98 ? 13.300 -9.055 6.873 1.00 66.19 98 ASN A O 1
ATOM 805 N N . ARG A 1 99 ? 12.100 -8.619 5.034 1.00 73.00 99 ARG A N 1
ATOM 806 C CA . ARG A 1 99 ? 13.098 -7.674 4.476 1.00 73.00 99 ARG A CA 1
ATOM 807 C C . ARG A 1 99 ? 12.559 -6.280 4.170 1.00 73.00 99 ARG A C 1
ATOM 809 O O . ARG A 1 99 ? 13.114 -5.305 4.658 1.00 73.00 99 ARG A O 1
ATOM 816 N N . PHE A 1 100 ? 11.523 -6.186 3.351 1.00 83.50 100 PHE A N 1
ATOM 817 C CA . PHE A 1 100 ? 10.857 -4.945 2.952 1.00 83.50 100 PHE A CA 1
ATOM 818 C C . PHE A 1 100 ? 9.519 -5.318 2.310 1.00 83.50 100 PHE A C 1
ATOM 820 O O . PHE A 1 100 ? 9.393 -6.421 1.772 1.00 83.50 100 PHE A O 1
ATOM 827 N N . LEU A 1 101 ? 8.545 -4.407 2.318 1.00 83.75 101 LEU A N 1
ATOM 828 C CA . LEU A 1 101 ? 7.306 -4.576 1.558 1.00 83.75 101 LEU A CA 1
ATOM 829 C C . LEU A 1 101 ? 7.452 -3.878 0.198 1.00 83.75 101 LEU A C 1
ATOM 831 O O . LEU A 1 101 ? 7.441 -2.649 0.157 1.00 83.75 101 LEU A O 1
ATOM 835 N N . PRO A 1 102 ? 7.632 -4.600 -0.919 1.00 75.88 102 PRO A N 1
ATOM 836 C CA . PRO A 1 102 ? 7.623 -4.004 -2.248 1.00 75.88 102 PRO A CA 1
ATOM 837 C C . PRO A 1 102 ? 6.194 -3.708 -2.709 1.00 75.88 102 PRO A C 1
ATOM 839 O O . PRO A 1 102 ? 5.222 -4.143 -2.096 1.00 75.88 102 PRO A O 1
ATOM 842 N N . ASN A 1 103 ? 6.079 -3.033 -3.852 1.00 73.81 103 ASN A N 1
ATOM 843 C CA . ASN A 1 103 ? 4.806 -2.767 -4.523 1.00 73.81 103 ASN A CA 1
ATOM 844 C C . ASN A 1 103 ? 3.814 -1.957 -3.679 1.00 73.81 103 ASN A C 1
ATOM 846 O O . ASN A 1 103 ? 2.603 -2.074 -3.856 1.00 73.81 103 ASN A O 1
ATOM 850 N N . VAL A 1 104 ? 4.330 -1.100 -2.798 1.00 80.81 104 VAL A N 1
ATOM 851 C CA . VAL A 1 104 ? 3.514 -0.118 -2.085 1.00 80.81 104 VAL A CA 1
ATOM 852 C C . VAL A 1 104 ? 3.061 0.935 -3.101 1.00 80.81 104 VAL A C 1
ATOM 854 O O . VAL A 1 104 ? 3.909 1.468 -3.824 1.00 80.81 104 VAL A O 1
ATOM 857 N N . PRO A 1 105 ? 1.755 1.231 -3.215 1.00 79.56 105 PRO A N 1
ATOM 858 C CA . PRO A 1 105 ? 1.275 2.246 -4.143 1.00 79.56 105 PRO A CA 1
ATOM 859 C C . PRO A 1 105 ? 1.833 3.633 -3.782 1.00 79.56 105 PRO A C 1
ATOM 861 O O . PRO A 1 105 ? 2.204 3.863 -2.629 1.00 79.56 105 PRO A O 1
ATOM 864 N N . PRO A 1 106 ? 1.873 4.582 -4.732 1.00 81.12 106 PRO A N 1
ATOM 865 C CA . PRO A 1 106 ? 2.261 5.955 -4.447 1.00 81.12 106 PRO A CA 1
ATOM 866 C C . PRO A 1 106 ? 1.427 6.535 -3.309 1.00 81.12 106 PRO A C 1
ATOM 868 O O . PRO A 1 106 ? 0.200 6.568 -3.393 1.00 81.12 106 PRO A O 1
ATOM 871 N N . LEU A 1 107 ? 2.094 6.999 -2.253 1.00 81.69 107 LEU A N 1
ATOM 872 C CA . LEU A 1 107 ? 1.445 7.622 -1.104 1.00 81.69 107 LEU A CA 1
ATOM 873 C C . LEU A 1 107 ? 1.299 9.136 -1.354 1.00 81.69 107 LEU A C 1
ATOM 875 O O . LEU A 1 107 ? 2.307 9.847 -1.376 1.00 81.69 107 LEU A O 1
ATOM 879 N N . PRO A 1 108 ? 0.079 9.669 -1.569 1.00 76.06 108 PRO A N 1
ATOM 880 C CA . PRO A 1 108 ? -0.091 11.073 -1.937 1.00 76.06 108 PRO A CA 1
ATOM 881 C C . PRO A 1 108 ? 0.333 12.002 -0.795 1.00 76.06 108 PRO A C 1
ATOM 883 O O . PRO A 1 108 ? -0.167 11.875 0.320 1.00 76.06 108 PRO A O 1
ATOM 886 N N . GLY A 1 109 ? 1.198 12.978 -1.067 1.00 75.62 109 GLY A N 1
ATOM 887 C CA . GLY A 1 109 ? 1.677 13.919 -0.046 1.00 75.62 109 GLY A CA 1
ATOM 888 C C . GLY A 1 109 ? 2.774 13.365 0.871 1.00 75.62 109 GLY A C 1
ATOM 889 O O . GLY A 1 109 ? 3.054 13.968 1.903 1.00 75.62 109 GLY A O 1
ATOM 890 N N . VAL A 1 110 ? 3.398 12.239 0.510 1.00 78.50 110 VAL A N 1
ATOM 891 C CA . VAL A 1 110 ? 4.618 11.731 1.153 1.00 78.50 110 VAL A CA 1
ATOM 892 C C . VAL A 1 110 ? 5.800 11.997 0.225 1.00 78.50 110 VAL A C 1
ATOM 894 O O . VAL A 1 110 ? 5.764 11.608 -0.942 1.00 78.50 110 VAL A O 1
ATOM 897 N N . CYS A 1 111 ? 6.838 12.666 0.730 1.00 76.56 111 CYS A N 1
ATOM 898 C CA . CYS A 1 111 ? 8.066 12.883 -0.031 1.00 76.56 111 CYS A CA 1
ATOM 899 C C . CYS A 1 111 ? 8.846 11.570 -0.196 1.00 76.56 111 CYS A C 1
ATOM 901 O O . CYS A 1 111 ? 8.686 10.622 0.578 1.00 76.56 111 CYS A O 1
ATOM 903 N N . GLU A 1 112 ? 9.721 11.512 -1.198 1.00 72.38 112 GLU A N 1
ATOM 904 C CA . GLU A 1 112 ? 10.609 10.361 -1.368 1.00 72.38 112 GLU A CA 1
ATOM 905 C C . GLU A 1 112 ? 11.483 10.168 -0.124 1.00 72.38 112 GLU A C 1
ATOM 907 O O . GLU A 1 112 ? 11.871 11.134 0.534 1.00 72.38 112 GLU A O 1
ATOM 912 N N . ASP A 1 113 ? 11.748 8.907 0.221 1.00 81.62 113 ASP A N 1
ATOM 913 C CA . ASP A 1 113 ? 12.572 8.525 1.371 1.00 81.62 113 ASP A CA 1
ATOM 914 C C . ASP A 1 113 ? 12.103 9.075 2.727 1.00 81.62 113 ASP A C 1
ATOM 916 O O . ASP A 1 113 ? 12.884 9.179 3.676 1.00 81.62 113 ASP A O 1
ATOM 920 N N . SER A 1 114 ? 10.808 9.369 2.849 1.00 86.38 114 SER A N 1
ATOM 921 C CA . SER A 1 114 ? 10.235 9.881 4.090 1.00 86.38 114 SER A CA 1
ATOM 922 C C . SER A 1 114 ? 9.902 8.765 5.083 1.00 86.38 114 SER A C 1
ATOM 924 O O . SER A 1 114 ? 9.424 7.693 4.685 1.00 86.38 114 SER A O 1
ATOM 926 N N . PRO A 1 115 ? 10.113 9.003 6.389 1.00 93.88 115 PRO A N 1
ATOM 927 C CA . PRO A 1 115 ? 9.537 8.157 7.420 1.00 93.88 115 PRO A CA 1
ATOM 928 C C . PRO A 1 115 ? 8.008 8.289 7.403 1.00 93.88 115 PRO A C 1
ATOM 930 O O . PRO A 1 115 ? 7.466 9.380 7.238 1.00 93.88 115 PRO A O 1
ATOM 933 N N . ILE A 1 116 ? 7.320 7.171 7.591 1.00 95.12 116 ILE A N 1
ATOM 934 C CA . ILE A 1 116 ? 5.883 7.105 7.842 1.00 95.12 116 ILE A CA 1
ATOM 935 C C . ILE A 1 116 ? 5.635 6.354 9.149 1.00 95.12 116 ILE A C 1
ATOM 937 O O . ILE A 1 116 ? 6.370 5.431 9.497 1.00 95.12 116 ILE A O 1
ATOM 941 N N . SER A 1 117 ? 4.586 6.730 9.862 1.00 96.81 117 SER A N 1
ATOM 942 C CA . SER A 1 117 ? 4.138 6.076 11.086 1.00 96.81 117 SER A CA 1
ATOM 943 C C . SER A 1 117 ? 3.054 5.061 10.750 1.00 96.81 117 SER A C 1
ATOM 945 O O . SER A 1 117 ? 2.020 5.419 10.188 1.00 96.81 117 SER A O 1
ATOM 947 N N . ILE A 1 118 ? 3.274 3.794 11.098 1.00 97.19 118 ILE A N 1
ATOM 948 C CA . ILE A 1 118 ? 2.286 2.721 10.956 1.00 97.19 118 ILE A CA 1
ATOM 949 C C . ILE A 1 118 ? 1.905 2.226 12.347 1.00 97.19 118 ILE A 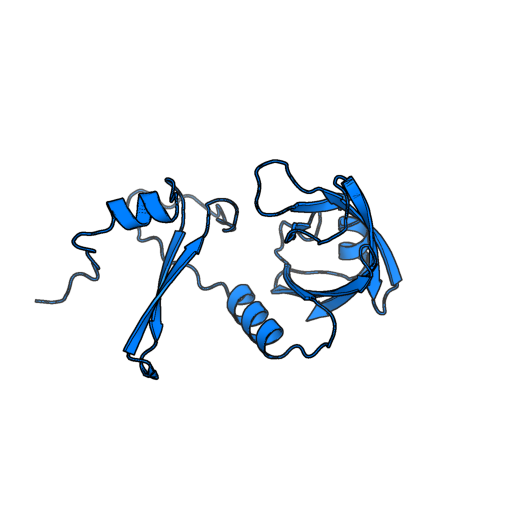C 1
ATOM 951 O O . ILE A 1 118 ? 2.781 1.898 13.145 1.00 97.19 118 ILE A O 1
ATOM 955 N N . THR A 1 119 ? 0.608 2.161 12.639 1.00 97.50 119 THR A N 1
ATOM 956 C CA . THR A 1 119 ? 0.085 1.769 13.957 1.00 97.50 119 THR A CA 1
ATOM 957 C C . THR A 1 119 ? -0.935 0.640 13.860 1.00 97.50 119 THR A C 1
ATOM 959 O O . THR A 1 119 ? -1.670 0.548 12.878 1.00 97.50 119 THR A O 1
ATOM 962 N N . ASN A 1 120 ? -0.997 -0.220 14.874 1.00 95.81 120 ASN A N 1
ATOM 963 C CA . ASN A 1 120 ? -2.078 -1.189 15.091 1.00 95.81 120 ASN A CA 1
ATOM 964 C C . ASN A 1 120 ? -2.217 -1.506 16.591 1.00 95.81 120 ASN A C 1
ATOM 966 O O . ASN A 1 120 ? -1.560 -0.877 17.421 1.00 95.81 120 ASN A O 1
ATOM 970 N N . GLU A 1 121 ? -3.027 -2.505 16.961 1.00 93.06 121 GLU A N 1
ATOM 971 C CA . GLU A 1 121 ? -3.201 -2.892 18.369 1.00 93.06 121 GLU A CA 1
ATOM 972 C C . GLU A 1 121 ? -1.925 -3.402 19.067 1.00 93.06 121 GLU A C 1
ATOM 974 O O . GLU A 1 121 ? -1.881 -3.470 20.293 1.00 93.06 121 GLU A O 1
ATOM 979 N N . ARG A 1 122 ? -0.877 -3.757 18.317 1.00 93.75 122 ARG A N 1
ATOM 980 C CA . ARG A 1 122 ? 0.398 -4.259 18.854 1.00 93.75 122 ARG A CA 1
ATOM 981 C C . ARG A 1 122 ? 1.439 -3.159 19.052 1.00 93.75 122 ARG A C 1
ATOM 983 O O . ARG A 1 122 ? 2.449 -3.418 19.704 1.00 93.75 122 ARG A O 1
ATOM 990 N N . GLY A 1 123 ? 1.229 -1.965 18.499 1.00 94.81 123 GLY A N 1
ATOM 991 C CA . GLY A 1 123 ? 2.138 -0.840 18.682 1.00 94.81 123 GLY A CA 1
ATOM 992 C C . GLY A 1 123 ? 2.192 0.133 17.510 1.00 94.81 123 GLY A C 1
ATOM 993 O O . GLY A 1 123 ? 1.296 0.205 16.668 1.00 94.81 123 GLY A O 1
ATOM 994 N N . ALA A 1 124 ? 3.274 0.907 17.492 1.00 96.62 124 ALA A N 1
ATOM 995 C CA . ALA A 1 124 ? 3.567 1.916 16.488 1.00 96.62 124 ALA A CA 1
ATOM 996 C C . ALA A 1 124 ? 5.001 1.742 15.980 1.00 96.62 124 ALA A C 1
ATOM 998 O O . ALA A 1 124 ? 5.923 1.532 16.770 1.00 96.62 124 ALA A O 1
ATOM 999 N N . TRP A 1 125 ? 5.191 1.859 14.668 1.00 97.00 125 TRP A N 1
ATOM 1000 C CA . TRP A 1 125 ? 6.495 1.732 14.026 1.00 97.00 125 TRP A CA 1
ATOM 1001 C C . TRP A 1 125 ? 6.703 2.834 13.002 1.00 97.00 125 TRP A C 1
ATOM 1003 O O . TRP A 1 125 ? 5.832 3.108 12.176 1.00 97.00 125 TRP A O 1
ATOM 1013 N N . THR A 1 126 ? 7.903 3.400 13.011 1.00 97.00 126 THR A N 1
ATOM 1014 C CA . THR A 1 126 ? 8.374 4.269 11.938 1.00 97.00 126 THR A CA 1
ATOM 1015 C C . THR A 1 126 ? 8.969 3.411 10.831 1.00 97.00 126 THR A C 1
ATOM 1017 O O . THR A 1 126 ? 9.904 2.642 11.061 1.00 97.00 126 THR A O 1
ATOM 1020 N N . VAL A 1 127 ? 8.433 3.545 9.623 1.00 94.88 127 VAL A N 1
ATOM 1021 C CA . VAL A 1 127 ? 8.836 2.786 8.441 1.00 94.88 127 VAL A CA 1
ATOM 1022 C C . VAL A 1 127 ? 9.240 3.754 7.338 1.00 94.88 127 VAL A C 1
ATOM 1024 O O . VAL A 1 127 ? 8.552 4.733 7.084 1.00 94.88 127 VAL A O 1
ATOM 1027 N N . ARG A 1 128 ? 10.363 3.511 6.667 1.00 94.06 128 ARG A N 1
ATOM 1028 C CA . ARG A 1 128 ? 10.805 4.355 5.552 1.00 94.06 128 ARG A CA 1
ATOM 1029 C C . ARG A 1 128 ? 10.065 3.967 4.281 1.00 94.06 128 ARG A C 1
ATOM 1031 O O . ARG A 1 128 ? 10.165 2.820 3.840 1.00 94.06 128 ARG A O 1
ATOM 1038 N N . TYR A 1 129 ? 9.369 4.928 3.685 1.00 91.44 129 TYR A N 1
ATOM 1039 C CA . TYR A 1 129 ? 8.776 4.785 2.365 1.00 91.44 129 TYR A CA 1
ATOM 1040 C C . TYR A 1 129 ? 9.738 5.316 1.300 1.00 91.44 129 TYR A C 1
ATOM 1042 O O . TYR A 1 129 ? 10.105 6.490 1.306 1.00 91.44 129 TYR A O 1
ATOM 1050 N N . THR A 1 130 ? 10.126 4.453 0.365 1.00 85.75 130 THR A N 1
ATOM 1051 C CA . THR A 1 130 ? 10.959 4.828 -0.781 1.00 85.75 130 THR A CA 1
ATOM 1052 C C . THR A 1 130 ? 10.137 4.667 -2.048 1.00 85.75 130 THR A C 1
ATOM 1054 O O . THR A 1 130 ? 9.756 3.557 -2.421 1.00 85.75 130 THR A O 1
ATOM 1057 N N . HIS A 1 131 ? 9.864 5.779 -2.725 1.00 80.19 131 HIS A N 1
ATOM 1058 C CA . HIS A 1 131 ? 9.305 5.760 -4.068 1.00 80.19 131 HIS A CA 1
ATOM 1059 C C . HIS A 1 131 ? 10.455 5.710 -5.075 1.00 80.19 131 HIS A C 1
ATOM 1061 O O . HIS A 1 131 ? 11.384 6.509 -5.005 1.00 80.19 131 HIS A O 1
ATOM 1067 N N . TYR A 1 132 ? 10.429 4.750 -5.997 1.00 68.44 132 TYR A N 1
ATOM 1068 C CA . TYR A 1 132 ? 11.482 4.641 -6.999 1.00 68.44 132 TYR A CA 1
ATOM 1069 C C . TYR A 1 132 ? 11.164 5.553 -8.182 1.00 68.44 132 TYR A C 1
ATOM 1071 O O . TYR A 1 132 ? 10.174 5.346 -8.887 1.00 68.44 132 TYR A O 1
ATOM 1079 N N . VAL A 1 133 ? 12.045 6.513 -8.461 1.00 56.28 133 VAL A N 1
ATOM 1080 C CA . VAL A 1 133 ? 11.960 7.365 -9.653 1.00 56.28 133 VAL A CA 1
ATOM 1081 C C . VAL A 1 133 ? 11.821 6.474 -10.903 1.00 56.28 133 VAL A C 1
ATOM 1083 O O . VAL A 1 133 ? 12.628 5.571 -11.126 1.00 56.28 133 VAL A O 1
ATOM 1086 N N . ARG A 1 134 ? 10.784 6.720 -11.723 1.00 59.53 134 ARG A N 1
ATOM 1087 C CA . ARG A 1 134 ? 10.365 5.929 -12.913 1.00 59.53 134 ARG A CA 1
ATOM 1088 C C . ARG A 1 134 ? 9.616 4.615 -12.649 1.00 59.53 134 ARG A C 1
ATOM 1090 O O . ARG A 1 134 ? 9.312 3.904 -13.610 1.00 59.53 134 ARG A O 1
ATOM 1097 N N . ARG A 1 135 ? 9.298 4.270 -11.403 1.00 62.66 135 ARG A N 1
ATOM 1098 C CA . ARG A 1 135 ? 8.380 3.165 -11.085 1.00 62.66 135 ARG A CA 1
ATOM 1099 C C . ARG A 1 135 ? 7.009 3.715 -10.729 1.00 62.66 135 ARG A C 1
ATOM 1101 O O . ARG A 1 135 ? 6.880 4.850 -10.296 1.00 62.66 135 ARG A O 1
ATOM 1108 N N . THR A 1 136 ? 5.989 2.889 -10.929 1.00 65.94 136 THR A N 1
ATOM 1109 C CA . THR A 1 136 ? 4.625 3.202 -10.492 1.00 65.94 136 THR A CA 1
ATOM 1110 C C . THR A 1 136 ? 4.423 2.939 -9.005 1.00 65.94 136 THR A C 1
ATOM 1112 O O . THR A 1 136 ? 3.451 3.431 -8.457 1.00 65.94 136 THR A O 1
ATOM 1115 N N . ASN A 1 137 ? 5.306 2.161 -8.368 1.00 71.94 137 ASN A N 1
ATOM 1116 C CA . ASN A 1 137 ? 5.173 1.708 -6.987 1.00 71.94 137 ASN A CA 1
ATOM 1117 C C . ASN A 1 137 ? 6.482 1.953 -6.219 1.00 71.94 137 ASN A C 1
ATOM 1119 O O . ASN A 1 137 ? 7.574 1.894 -6.795 1.00 71.94 137 ASN A O 1
ATOM 1123 N N . GLY A 1 138 ? 6.363 2.174 -4.914 1.00 80.94 138 GLY A N 1
ATOM 1124 C CA . GLY A 1 138 ? 7.464 2.238 -3.962 1.00 80.94 138 GLY A CA 1
ATOM 1125 C C . GLY A 1 138 ? 7.600 0.972 -3.113 1.00 80.94 138 GLY A C 1
ATOM 1126 O O . GLY A 1 138 ? 7.066 -0.097 -3.432 1.00 80.94 138 GLY A O 1
ATOM 1127 N N . CYS A 1 139 ? 8.325 1.101 -2.008 1.00 85.50 139 CYS A N 1
ATOM 1128 C CA . CYS A 1 139 ? 8.460 0.063 -0.997 1.00 85.50 139 CYS A CA 1
ATOM 1129 C C . CYS A 1 139 ? 8.482 0.636 0.424 1.00 85.50 139 CYS A C 1
ATOM 1131 O O . CYS A 1 139 ? 8.840 1.794 0.646 1.00 85.50 139 CYS A O 1
ATOM 1133 N N . PHE A 1 140 ? 8.134 -0.209 1.392 1.00 90.56 140 PHE A N 1
ATOM 1134 C CA . PHE A 1 140 ? 8.451 -0.005 2.800 1.00 90.56 140 PHE A CA 1
ATOM 1135 C C . PHE A 1 140 ? 9.756 -0.712 3.131 1.00 90.56 140 PHE A C 1
ATOM 1137 O O . PHE A 1 140 ? 9.813 -1.940 3.160 1.00 90.56 140 PHE A O 1
ATOM 1144 N N . GLY A 1 141 ? 10.806 0.076 3.343 1.00 88.81 141 GLY A N 1
ATOM 1145 C CA . GLY A 1 141 ? 12.153 -0.398 3.627 1.00 88.81 141 GLY A CA 1
ATOM 1146 C C . GLY A 1 141 ? 12.427 -0.505 5.126 1.00 88.81 141 GLY A C 1
ATOM 1147 O O . GLY A 1 141 ? 11.844 -1.326 5.832 1.00 88.81 141 GLY A O 1
ATOM 1148 N N . MET A 1 142 ? 13.360 0.319 5.611 1.00 91.06 142 MET A N 1
ATOM 1149 C CA . MET A 1 142 ? 13.785 0.337 7.015 1.00 91.06 142 MET A CA 1
ATOM 1150 C C . MET A 1 142 ? 12.581 0.450 7.962 1.00 91.06 142 MET A C 1
ATOM 1152 O O . MET A 1 142 ? 11.686 1.251 7.719 1.00 91.06 142 MET A O 1
ATOM 1156 N N . GLY A 1 143 ? 12.557 -0.361 9.023 1.00 92.56 143 GLY A N 1
ATOM 1157 C CA . GLY A 1 143 ? 11.446 -0.434 9.982 1.00 92.5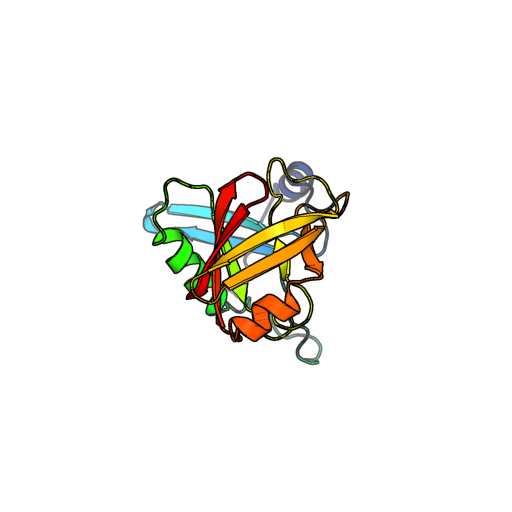6 143 GLY A CA 1
ATOM 1158 C C . GLY A 1 143 ? 10.375 -1.479 9.642 1.00 92.56 143 GLY A C 1
ATOM 1159 O O . GLY A 1 143 ? 9.717 -1.981 10.551 1.00 92.56 143 GLY A O 1
ATOM 1160 N N . TRP A 1 144 ? 10.253 -1.900 8.374 1.00 93.00 144 TRP A N 1
ATOM 1161 C CA . TRP A 1 144 ? 9.264 -2.908 7.970 1.00 93.00 144 TRP A CA 1
ATOM 1162 C C . TRP A 1 144 ? 9.485 -4.266 8.640 1.00 93.00 144 TRP A C 1
ATOM 1164 O O . TRP A 1 144 ? 8.545 -4.847 9.170 1.00 93.00 144 TRP A O 1
ATOM 1174 N N . SER A 1 145 ? 10.719 -4.778 8.648 1.00 90.75 145 SER A N 1
ATOM 1175 C CA . SER A 1 145 ? 11.018 -6.099 9.222 1.00 90.75 145 SER A CA 1
ATOM 1176 C C . SER A 1 145 ? 10.710 -6.168 10.721 1.00 90.75 145 SER A C 1
ATOM 1178 O O . SER A 1 145 ? 10.214 -7.188 11.201 1.00 90.75 145 SER A O 1
ATOM 1180 N N . ALA A 1 146 ? 10.953 -5.078 11.455 1.00 92.19 146 ALA A N 1
ATOM 1181 C CA . ALA A 1 146 ? 10.619 -4.969 12.871 1.00 92.19 146 ALA A CA 1
ATOM 1182 C C . ALA A 1 146 ? 9.100 -5.003 13.089 1.00 92.19 146 ALA A C 1
ATOM 1184 O O . ALA A 1 146 ? 8.622 -5.788 13.909 1.00 92.19 146 ALA A O 1
ATOM 1185 N N . LEU A 1 147 ? 8.344 -4.224 12.305 1.00 94.12 147 LEU A N 1
ATOM 1186 C CA . LEU A 1 147 ? 6.880 -4.251 12.311 1.00 94.12 147 LEU A CA 1
ATOM 1187 C C . LEU A 1 147 ? 6.356 -5.653 11.984 1.00 94.12 147 LEU A C 1
ATOM 1189 O O . LEU A 1 147 ? 5.541 -6.196 12.727 1.00 94.12 147 LEU A O 1
ATOM 1193 N N . ALA A 1 148 ? 6.839 -6.260 10.900 1.00 91.81 148 ALA A N 1
ATOM 1194 C CA . ALA A 1 148 ? 6.378 -7.563 10.438 1.00 91.81 148 ALA A CA 1
ATOM 1195 C C . ALA A 1 148 ? 6.658 -8.670 11.461 1.00 91.81 148 ALA A C 1
ATOM 1197 O O . ALA A 1 148 ? 5.806 -9.532 11.684 1.00 91.81 148 ALA A O 1
ATOM 1198 N N . THR A 1 149 ? 7.809 -8.606 12.134 1.00 90.56 149 THR A N 1
ATOM 1199 C CA . THR A 1 149 ? 8.167 -9.528 13.218 1.00 90.56 149 THR A CA 1
ATOM 1200 C C . THR A 1 149 ? 7.263 -9.330 14.433 1.00 90.56 149 THR A C 1
ATOM 1202 O O . THR A 1 149 ? 6.695 -10.298 14.939 1.00 90.56 149 THR A O 1
ATOM 1205 N N . ALA A 1 150 ? 7.066 -8.083 14.874 1.00 92.56 150 ALA A N 1
ATOM 1206 C CA . ALA A 1 150 ? 6.210 -7.763 16.017 1.00 92.56 150 ALA A CA 1
ATOM 1207 C C . ALA A 1 150 ? 4.739 -8.149 15.775 1.00 92.56 150 ALA A C 1
ATOM 1209 O O . ALA A 1 150 ? 4.052 -8.629 16.678 1.00 92.56 150 ALA A O 1
ATOM 1210 N N . CYS A 1 151 ? 4.272 -8.001 14.535 1.00 92.25 151 CYS A N 1
ATOM 1211 C CA . CYS A 1 151 ? 2.934 -8.394 14.100 1.00 92.25 151 CYS A CA 1
ATOM 1212 C C . CYS A 1 151 ? 2.814 -9.875 13.720 1.00 92.25 151 CYS A C 1
ATOM 1214 O O . CYS A 1 151 ? 1.726 -10.315 13.357 1.00 92.25 151 CYS A O 1
ATOM 1216 N N . GLN A 1 152 ? 3.911 -10.640 13.793 1.00 90.19 152 GLN A N 1
ATOM 1217 C CA . GLN A 1 152 ? 3.974 -12.051 13.409 1.00 90.19 152 GLN A CA 1
ATOM 1218 C C . GLN A 1 152 ? 3.391 -12.301 12.007 1.00 90.19 152 GLN A C 1
ATOM 1220 O O . GLN A 1 152 ? 2.657 -13.267 11.789 1.00 90.19 152 GLN A O 1
ATOM 1225 N N . LEU A 1 153 ? 3.691 -11.411 11.054 1.00 87.75 153 LEU A N 1
ATOM 1226 C CA . LEU A 1 153 ? 3.181 -11.507 9.690 1.00 87.75 153 LEU A CA 1
ATOM 1227 C C . LEU A 1 153 ? 3.715 -12.771 9.012 1.00 87.75 153 LEU A C 1
ATOM 1229 O O . LEU A 1 153 ? 4.917 -13.035 9.003 1.00 87.75 153 LEU A O 1
ATOM 1233 N N . ARG A 1 154 ? 2.809 -13.560 8.429 1.00 82.25 154 ARG A N 1
ATOM 1234 C CA . ARG A 1 154 ? 3.125 -14.821 7.756 1.00 82.25 154 ARG A CA 1
ATOM 1235 C C . ARG A 1 154 ? 2.516 -14.851 6.369 1.00 82.25 154 ARG A C 1
ATOM 1237 O O . ARG A 1 154 ? 1.627 -14.075 6.029 1.00 82.25 154 ARG A O 1
ATOM 1244 N N . HIS A 1 155 ? 3.015 -15.788 5.575 1.00 78.94 155 HIS A N 1
ATOM 1245 C CA . HIS A 1 155 ? 2.457 -16.085 4.271 1.00 78.94 155 HIS A CA 1
ATOM 1246 C C . HIS A 1 155 ? 0.938 -16.286 4.339 1.00 78.94 155 HIS A C 1
ATOM 1248 O O . HIS A 1 155 ? 0.451 -17.088 5.135 1.00 78.94 155 HIS A O 1
ATOM 1254 N N . GLY A 1 156 ? 0.215 -15.577 3.474 1.00 73.75 156 GLY A N 1
ATOM 1255 C CA . GLY A 1 156 ? -1.235 -15.685 3.362 1.00 73.75 156 GLY A CA 1
ATOM 1256 C C . GLY A 1 156 ? -2.016 -14.702 4.230 1.00 73.75 156 GLY A C 1
ATOM 1257 O O . GLY A 1 156 ? -3.219 -14.586 3.999 1.00 73.75 156 GLY A O 1
ATOM 1258 N N . HIS A 1 157 ? -1.361 -13.976 5.147 1.00 84.69 157 HIS A N 1
ATOM 1259 C CA . HIS A 1 157 ? -1.964 -12.785 5.745 1.00 84.69 157 HIS A CA 1
ATOM 1260 C C . HIS A 1 157 ? -2.185 -11.720 4.674 1.00 84.69 157 HIS A C 1
ATOM 1262 O O . HIS A 1 157 ? -1.428 -11.615 3.705 1.00 84.69 157 HIS A O 1
ATOM 1268 N N . VAL A 1 158 ? -3.200 -10.896 4.872 1.00 84.88 158 VAL A N 1
ATOM 1269 C CA . VAL A 1 158 ? -3.496 -9.741 4.038 1.00 84.88 158 VAL A CA 1
ATOM 1270 C C . VAL A 1 158 ? -3.514 -8.505 4.921 1.00 84.88 158 VAL A C 1
ATOM 1272 O O . VAL A 1 158 ? -4.259 -8.420 5.892 1.00 84.88 158 VAL A O 1
ATOM 1275 N N . CYS A 1 159 ? -2.686 -7.530 4.572 1.00 90.50 159 CYS A N 1
ATOM 1276 C CA . CYS A 1 159 ? -2.601 -6.267 5.281 1.00 90.50 159 CYS A CA 1
ATOM 1277 C C . CYS A 1 159 ? -3.416 -5.197 4.561 1.00 90.50 159 CYS A C 1
ATOM 1279 O O . CYS A 1 159 ? -3.292 -5.028 3.348 1.00 90.50 159 CYS A O 1
ATOM 1281 N N . VAL A 1 160 ? -4.210 -4.444 5.313 1.00 89.06 160 VAL A N 1
ATOM 1282 C CA . VAL A 1 160 ? -4.870 -3.227 4.842 1.00 89.06 160 VAL A CA 1
ATOM 1283 C C . VAL A 1 160 ? -4.213 -2.041 5.528 1.00 89.06 160 VAL A C 1
ATOM 1285 O O . VAL A 1 160 ? -4.163 -1.975 6.754 1.00 89.06 160 VAL A O 1
ATOM 1288 N N . PHE A 1 161 ? -3.700 -1.110 4.732 1.00 90.75 161 PHE A N 1
ATOM 1289 C CA . PHE A 1 161 ? -3.090 0.125 5.208 1.00 90.75 161 PHE A CA 1
ATOM 1290 C C . PHE A 1 161 ? -4.077 1.261 4.983 1.00 90.75 161 PHE A C 1
ATOM 1292 O O . PHE A 1 161 ? -4.234 1.755 3.867 1.00 90.75 161 PHE A O 1
ATOM 1299 N N . GLU A 1 162 ? -4.764 1.644 6.047 1.00 90.31 162 GLU A N 1
ATOM 1300 C CA . GLU A 1 162 ? -5.694 2.764 6.077 1.00 90.31 162 GLU A CA 1
ATOM 1301 C C . GLU A 1 162 ? -4.929 4.055 6.369 1.00 90.31 162 GLU A C 1
ATOM 1303 O O . GLU A 1 162 ? -4.153 4.125 7.318 1.00 90.31 162 GLU A O 1
ATOM 1308 N N . ARG A 1 163 ? -5.138 5.093 5.566 1.00 89.44 163 ARG A N 1
ATOM 1309 C CA . ARG A 1 163 ? -4.439 6.369 5.698 1.00 89.44 163 ARG A CA 1
ATOM 1310 C C . ARG A 1 163 ? -5.185 7.313 6.638 1.00 89.44 163 ARG A C 1
ATOM 1312 O O . ARG A 1 163 ? -6.265 7.777 6.300 1.00 89.44 163 ARG A O 1
ATOM 1319 N N . LEU A 1 164 ? -4.574 7.670 7.763 1.00 90.69 164 LEU A N 1
ATOM 1320 C CA . LEU A 1 164 ? -5.132 8.630 8.724 1.00 90.69 164 LEU A CA 1
ATOM 1321 C C . LEU A 1 164 ? -4.676 10.068 8.431 1.00 90.69 164 LEU A C 1
ATOM 1323 O O . LEU A 1 164 ? -5.464 11.006 8.507 1.00 90.69 164 LEU A O 1
ATOM 1327 N N . ALA A 1 165 ? -3.411 10.231 8.042 1.00 90.06 165 ALA A N 1
ATOM 1328 C CA . ALA A 1 165 ? -2.799 11.497 7.634 1.00 90.06 165 ALA A CA 1
ATOM 1329 C C . ALA A 1 165 ? -1.775 11.227 6.510 1.00 90.06 165 ALA A C 1
ATOM 1331 O O . ALA A 1 165 ? -1.558 10.068 6.155 1.00 90.06 165 ALA A O 1
ATOM 1332 N N . PRO A 1 166 ? -1.132 12.235 5.884 1.00 85.94 166 PRO A N 1
ATOM 1333 C CA . PRO A 1 166 ? -0.146 11.993 4.825 1.00 85.94 166 PRO A CA 1
ATOM 1334 C C . PRO A 1 166 ? 0.919 10.947 5.169 1.00 85.94 166 PRO A C 1
ATOM 1336 O O . PRO A 1 166 ? 1.150 10.048 4.365 1.00 85.94 166 PRO A O 1
ATOM 1339 N N . GLN A 1 167 ? 1.482 11.002 6.375 1.00 91.75 167 GLN A N 1
ATOM 1340 C CA . GLN A 1 167 ? 2.534 10.091 6.838 1.00 91.75 167 GLN A CA 1
ATOM 1341 C C . GLN A 1 167 ? 2.068 9.169 7.972 1.00 91.75 167 GLN A C 1
ATOM 1343 O O . GLN A 1 167 ? 2.901 8.559 8.631 1.00 91.75 167 GLN A O 1
ATOM 1348 N N . GLU A 1 168 ? 0.759 9.040 8.202 1.00 94.62 168 GLU A N 1
ATOM 1349 C CA . GLU A 1 168 ? 0.213 8.217 9.286 1.00 94.62 168 GLU A CA 1
ATOM 1350 C C . GLU A 1 168 ? -0.772 7.191 8.742 1.00 94.62 168 GLU A C 1
ATOM 1352 O O . GLU A 1 168 ? -1.761 7.538 8.089 1.00 94.62 168 GLU A O 1
ATOM 1357 N N . TYR A 1 169 ? -0.502 5.924 9.037 1.00 95.62 169 TYR A N 1
ATOM 1358 C CA . TYR A 1 169 ? -1.279 4.787 8.576 1.00 95.62 169 TYR A CA 1
ATOM 1359 C C . TYR A 1 169 ? -1.676 3.892 9.748 1.00 95.62 169 TYR A C 1
ATOM 1361 O O . TYR A 1 169 ? -0.908 3.667 10.688 1.00 95.62 169 TYR A O 1
ATOM 1369 N N . ARG A 1 170 ? -2.880 3.334 9.663 1.00 96.88 170 ARG A N 1
ATOM 1370 C CA . ARG A 1 170 ? -3.347 2.243 10.510 1.00 96.88 170 ARG A CA 1
ATOM 1371 C C . ARG A 1 170 ? -3.272 0.939 9.728 1.00 96.88 170 ARG A C 1
ATOM 1373 O O . ARG A 1 170 ? -3.749 0.856 8.598 1.00 96.88 170 ARG A O 1
ATOM 1380 N N . LEU A 1 171 ? -2.655 -0.065 10.331 1.00 96.38 171 LEU A N 1
ATOM 1381 C CA . LEU A 1 171 ? -2.515 -1.400 9.776 1.00 96.38 171 LEU A CA 1
ATOM 1382 C C . LEU A 1 171 ? -3.598 -2.316 10.346 1.00 96.38 171 LEU A C 1
ATOM 1384 O O . LEU A 1 171 ? -3.664 -2.524 11.553 1.00 96.38 171 LEU A O 1
ATOM 1388 N N . HIS A 1 172 ? -4.374 -2.925 9.456 1.00 92.88 172 HIS A N 1
ATOM 1389 C CA . HIS A 1 172 ? -5.304 -4.008 9.767 1.00 92.88 172 HIS A CA 1
ATOM 1390 C C . HIS A 1 172 ? -4.774 -5.305 9.147 1.00 92.88 172 HIS A C 1
ATOM 1392 O O . HIS A 1 172 ? -4.303 -5.292 8.007 1.00 92.88 172 HIS A O 1
ATOM 1398 N N . ILE A 1 173 ? -4.810 -6.415 9.883 1.00 92.19 173 ILE A N 1
ATOM 1399 C CA . ILE A 1 173 ? -4.265 -7.710 9.444 1.00 92.19 173 ILE A CA 1
ATOM 1400 C C . ILE A 1 173 ? -5.406 -8.728 9.399 1.00 92.19 173 ILE A C 1
ATOM 1402 O O . ILE A 1 173 ? -6.131 -8.875 10.381 1.00 92.19 173 ILE A O 1
ATOM 1406 N N . TYR A 1 174 ? -5.534 -9.425 8.272 1.00 85.56 174 TYR A N 1
ATOM 1407 C CA . TYR A 1 174 ? -6.555 -10.437 7.990 1.00 85.56 174 TYR A CA 1
ATOM 1408 C C . TYR A 1 174 ? -5.929 -11.766 7.561 1.00 85.56 174 TYR A C 1
ATOM 1410 O O . TYR A 1 174 ? -4.833 -11.740 6.949 1.00 85.56 174 TYR A O 1
#

Organism: Arachis hypogaea (NCBI:txid3818)

Sequence (174 aa):
MEPNGRIVLHGGWNVVRERYRLRDQWLVLFHYHVVQNTMYVMFFNGHTMEINYLAHAGSGMDCTCITYLSALKSRHIADGFRSSNPFFVSPILHRLANRFLPNVPPLPGVCEDSPISITNERGAWTVRYTHYVRRTNGCFGMGWSALATACQLRHGHVCVFERLAPQEYRLHIY

pLDDT: mean 71.12, std 18.77, range [28.89, 97.5]

InterPro domains:
  IPR015300 DNA-binding pseudobarrel domain superfamily [G3DSA:2.40.330.10] (70-174)
  IPR015300 DNA-binding pseudobarrel domain superfamily [SSF101936] (111-174)

Secondary structure (DSSP, 8-state):
----S-----S-HHHHHHHTT--TT-EEEEEEEGGGTEEEEEEE-TTTS---------TT--------HHHHHHHHHHHH---SS-EEEEE--TTTTTT-EEEEPP-TT--TTEEEEEEETTEEEEEEEEEPTT-S-EEE-TTHHHHHHHTT--TT-EEEEEEEETTEEEEEE-

Radius of gyration: 19.0 Å; chains: 1; bounding box: 37×45×54 Å

Foldseek 3Di:
DDDPPDDDDPDDVVVVCVVVVDDPQWDWDWDQDPVVRDIDIDIHHNQNDDDDPDDDDDPDDDDDPPPDVLVVVQVVCVVVDDDPFDKHKDFDAAVDLAFKFWFAADQPPADAQDWAWEDEPQGIWTWTWHDDVPDRIIMTGPGRNVVSVSVVPHGSKMWMWTDPDSRYTYIDID